Protein AF-A0A9X7ATT6-F1 (afdb_monomer_lite)

Structure (mmCIF, N/CA/C/O backbone):
data_AF-A0A9X7ATT6-F1
#
_entry.id   AF-A0A9X7ATT6-F1
#
loop_
_atom_site.group_PDB
_atom_site.id
_atom_site.type_symbol
_atom_site.label_atom_id
_atom_site.label_alt_id
_atom_site.label_comp_id
_atom_site.label_asym_id
_atom_site.label_entity_id
_atom_site.label_seq_id
_atom_site.pdbx_PDB_ins_code
_atom_site.Cartn_x
_atom_site.Cartn_y
_atom_site.Cartn_z
_atom_site.occupancy
_atom_site.B_iso_or_equiv
_atom_site.auth_seq_id
_atom_site.auth_comp_id
_atom_site.auth_asym_id
_atom_site.auth_atom_id
_atom_site.pdbx_PDB_model_num
ATOM 1 N N . ASP A 1 1 ? 9.898 -8.345 6.831 1.00 72.44 1 ASP A N 1
ATOM 2 C CA . ASP A 1 1 ? 8.847 -7.309 6.978 1.00 72.44 1 ASP A CA 1
ATOM 3 C C . ASP A 1 1 ? 9.171 -5.964 6.349 1.00 72.44 1 ASP A C 1
ATOM 5 O O . ASP A 1 1 ? 8.418 -5.531 5.489 1.00 72.44 1 ASP A O 1
ATOM 9 N N . ARG A 1 2 ? 10.297 -5.319 6.685 1.00 85.38 2 ARG A N 1
ATOM 10 C CA . ARG A 1 2 ? 10.637 -3.963 6.199 1.00 85.38 2 ARG A CA 1
ATOM 11 C C . ARG A 1 2 ? 10.558 -3.768 4.676 1.00 85.38 2 ARG A C 1
ATOM 13 O O . ARG A 1 2 ? 10.138 -2.716 4.208 1.00 85.38 2 ARG A O 1
ATOM 20 N N . GLU A 1 3 ? 10.956 -4.770 3.897 1.00 89.12 3 GLU A N 1
ATOM 21 C CA . GLU A 1 3 ? 10.872 -4.719 2.430 1.00 89.12 3 GLU A CA 1
ATOM 22 C C . GLU A 1 3 ? 9.428 -4.766 1.925 1.00 89.12 3 GLU A C 1
ATOM 24 O O . GLU A 1 3 ? 9.059 -4.001 1.035 1.00 89.12 3 GLU A O 1
ATOM 29 N N . VAL A 1 4 ? 8.595 -5.600 2.548 1.00 89.00 4 VAL A N 1
ATOM 30 C CA . VAL A 1 4 ? 7.166 -5.726 2.236 1.00 89.00 4 VAL A CA 1
ATOM 31 C C . VAL A 1 4 ? 6.427 -4.447 2.621 1.00 89.00 4 VAL A C 1
ATOM 33 O O . VAL A 1 4 ? 5.625 -3.943 1.841 1.00 89.00 4 VAL A O 1
ATOM 36 N N . GLU A 1 5 ? 6.745 -3.864 3.777 1.00 88.44 5 GLU A N 1
ATOM 37 C CA . GLU A 1 5 ? 6.198 -2.572 4.201 1.00 88.44 5 GLU A CA 1
ATOM 38 C C . GLU A 1 5 ? 6.567 -1.446 3.232 1.00 88.44 5 GLU A C 1
ATOM 40 O O . GLU A 1 5 ? 5.710 -0.645 2.863 1.00 88.44 5 GLU A O 1
ATOM 45 N N . ASN A 1 6 ? 7.818 -1.404 2.768 1.00 91.50 6 ASN A N 1
ATOM 46 C CA . ASN A 1 6 ? 8.265 -0.415 1.790 1.00 91.50 6 ASN A CA 1
ATOM 47 C C . ASN A 1 6 ? 7.581 -0.602 0.431 1.00 91.50 6 ASN A C 1
ATOM 49 O O . ASN A 1 6 ? 7.213 0.384 -0.210 1.00 91.50 6 ASN A O 1
ATOM 53 N N . ALA A 1 7 ? 7.399 -1.846 -0.016 1.00 90.88 7 ALA A N 1
ATOM 54 C CA . ALA A 1 7 ? 6.672 -2.148 -1.244 1.00 90.88 7 ALA A CA 1
ATOM 55 C C . ALA A 1 7 ? 5.194 -1.741 -1.132 1.00 90.88 7 ALA A C 1
ATOM 57 O O . ALA A 1 7 ? 4.668 -1.081 -2.031 1.00 90.88 7 ALA A O 1
ATOM 58 N N . LEU A 1 8 ? 4.54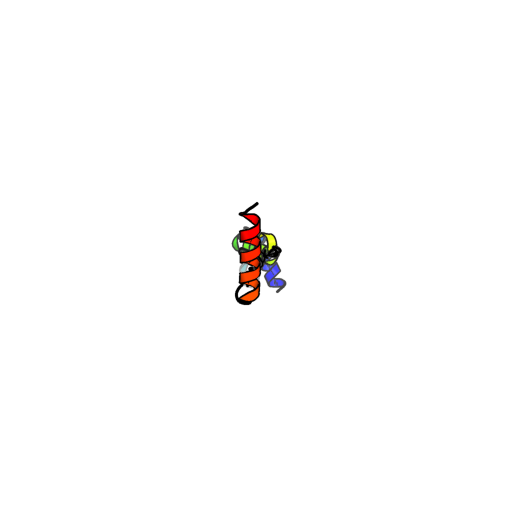8 -2.056 -0.004 1.00 91.06 8 LEU A N 1
ATOM 59 C CA . LEU A 1 8 ? 3.167 -1.672 0.278 1.00 91.06 8 LEU A CA 1
ATOM 60 C C . LEU A 1 8 ? 3.013 -0.149 0.335 1.00 91.06 8 LEU A C 1
ATOM 62 O O . LEU A 1 8 ? 2.079 0.389 -0.251 1.00 91.06 8 LEU A O 1
ATOM 66 N N . PHE A 1 9 ? 3.948 0.551 0.978 1.00 91.38 9 PHE A N 1
ATOM 67 C CA . PHE A 1 9 ? 3.957 2.009 1.031 1.00 91.38 9 PHE A CA 1
ATOM 68 C C . PHE A 1 9 ? 4.109 2.632 -0.361 1.00 91.38 9 PHE A C 1
ATOM 70 O O . PHE A 1 9 ? 3.303 3.481 -0.725 1.00 91.38 9 PHE A O 1
ATOM 77 N N . LYS A 1 10 ? 5.067 2.164 -1.176 1.00 92.25 10 LYS A N 1
ATOM 78 C CA . LYS A 1 10 ? 5.234 2.625 -2.567 1.00 92.25 10 LYS A CA 1
ATOM 79 C C . LYS A 1 10 ? 3.963 2.410 -3.388 1.00 92.25 10 LYS A C 1
ATOM 81 O O . LYS A 1 10 ? 3.547 3.294 -4.129 1.00 92.25 10 LYS A O 1
ATOM 86 N N . ARG A 1 11 ? 3.316 1.251 -3.240 1.00 92.94 11 ARG A N 1
ATOM 87 C CA . ARG A 1 11 ? 2.034 0.941 -3.890 1.00 92.94 11 ARG A CA 1
ATOM 88 C C . ARG A 1 11 ? 0.912 1.870 -3.402 1.00 92.94 11 ARG A C 1
ATOM 90 O O . ARG A 1 11 ? 0.116 2.337 -4.211 1.00 92.94 11 ARG A O 1
ATOM 97 N N . ALA A 1 12 ? 0.875 2.167 -2.104 1.00 91.06 12 ALA A N 1
ATOM 98 C CA . ALA A 1 12 ? -0.114 3.051 -1.498 1.00 91.06 12 ALA A CA 1
ATOM 99 C C . ALA A 1 12 ? 0.059 4.519 -1.921 1.00 91.06 12 ALA A C 1
ATOM 101 O O . ALA A 1 12 ? -0.932 5.215 -2.087 1.00 91.06 12 ALA A O 1
ATOM 102 N N . THR A 1 13 ? 1.285 5.007 -2.121 1.00 90.75 13 THR A N 1
ATOM 103 C CA . THR A 1 13 ? 1.532 6.392 -2.568 1.00 90.75 13 THR A CA 1
ATOM 104 C C . THR A 1 13 ? 1.528 6.555 -4.083 1.00 90.75 13 THR A C 1
ATOM 106 O O . THR A 1 13 ? 1.474 7.680 -4.574 1.00 90.75 13 THR A O 1
ATOM 109 N N . GLY A 1 14 ? 1.622 5.453 -4.825 1.00 90.81 14 GLY A N 1
ATOM 110 C CA . GLY A 1 14 ? 2.010 5.486 -6.228 1.00 90.81 14 GLY A CA 1
ATOM 111 C C . GLY A 1 14 ? 3.505 5.777 -6.384 1.00 90.81 14 GLY A C 1
ATOM 112 O O . GLY A 1 14 ? 4.177 6.275 -5.474 1.00 90.81 14 GLY A O 1
ATOM 113 N N . TYR A 1 15 ? 4.042 5.426 -7.546 1.00 91.88 15 TYR A N 1
ATOM 114 C CA . TYR A 1 15 ? 5.438 5.671 -7.894 1.00 91.88 15 TYR A CA 1
ATOM 115 C C . TYR A 1 15 ? 5.610 5.738 -9.409 1.00 91.88 15 TYR A C 1
ATOM 117 O O . TYR A 1 15 ? 4.812 5.194 -10.172 1.00 91.88 15 TYR A O 1
ATOM 125 N N . THR A 1 16 ? 6.682 6.389 -9.840 1.00 90.44 16 THR A N 1
ATOM 126 C CA . THR A 1 16 ? 7.101 6.415 -11.241 1.00 90.44 16 THR A CA 1
ATOM 127 C C . THR A 1 16 ? 8.290 5.482 -11.400 1.00 90.44 16 THR A C 1
ATOM 129 O O . THR A 1 16 ? 9.180 5.474 -10.549 1.00 90.44 16 THR A O 1
ATOM 132 N N . TYR A 1 17 ? 8.308 4.692 -12.468 1.00 89.00 17 TYR A N 1
ATOM 133 C CA . TYR A 1 17 ? 9.458 3.872 -12.833 1.00 89.00 17 TYR A CA 1
ATOM 134 C C . TYR A 1 17 ? 9.802 4.062 -14.306 1.00 89.00 17 TYR A C 1
ATOM 136 O O . TYR A 1 17 ? 8.952 4.427 -15.122 1.00 89.00 17 TYR A O 1
ATOM 144 N N . GLU A 1 18 ? 11.072 3.851 -14.628 1.00 87.81 18 GLU A N 1
ATOM 145 C CA . GLU A 1 18 ? 11.557 3.859 -16.001 1.00 87.81 18 GLU A CA 1
ATOM 146 C C . GLU A 1 18 ? 11.596 2.420 -16.504 1.00 87.81 18 GLU A C 1
ATOM 148 O O . GLU A 1 18 ? 12.230 1.554 -15.904 1.00 87.81 18 GLU A O 1
ATOM 153 N N . GLU A 1 19 ? 10.873 2.163 -17.585 1.00 84.00 19 GLU A N 1
ATOM 154 C CA . GLU A 1 19 ? 10.946 0.913 -18.322 1.00 84.00 19 GLU A CA 1
ATOM 155 C C . GLU A 1 19 ? 11.968 1.102 -19.443 1.00 84.00 19 GLU A C 1
ATOM 157 O O . GLU A 1 19 ? 11.797 1.969 -20.307 1.00 84.00 19 GLU A O 1
ATOM 162 N N . VAL A 1 20 ? 13.056 0.333 -19.385 1.00 83.94 20 VAL A N 1
ATOM 163 C CA . VAL A 1 20 ? 14.106 0.331 -20.406 1.00 83.94 20 VAL A CA 1
ATOM 164 C C . VAL A 1 20 ? 13.924 -0.913 -21.261 1.00 83.94 20 VAL A C 1
ATOM 166 O O . VAL A 1 20 ? 13.998 -2.033 -20.759 1.00 83.94 20 VAL A O 1
ATOM 169 N N . THR A 1 21 ? 13.676 -0.715 -22.549 1.00 79.75 21 THR A N 1
ATOM 170 C CA . THR A 1 21 ? 13.667 -1.793 -23.538 1.00 79.75 21 THR A CA 1
ATOM 171 C C . THR A 1 21 ? 15.023 -1.807 -24.229 1.00 79.75 21 THR A C 1
ATOM 173 O O . THR A 1 21 ? 15.411 -0.814 -24.849 1.00 79.75 21 THR A O 1
ATOM 176 N N . VAL A 1 22 ? 15.743 -2.921 -24.094 1.00 78.25 22 VAL A N 1
ATOM 177 C CA . VAL A 1 22 ? 17.026 -3.165 -24.760 1.00 78.25 22 VAL A CA 1
ATOM 178 C C . VAL A 1 22 ? 16.777 -4.151 -25.887 1.00 78.25 22 VAL A C 1
ATOM 180 O O . VAL A 1 22 ? 16.299 -5.257 -25.632 1.00 78.25 22 VAL A O 1
ATOM 183 N N . GLU A 1 23 ? 17.093 -3.761 -27.114 1.00 74.12 23 GLU A N 1
ATOM 184 C CA . GLU A 1 23 ? 17.067 -4.672 -28.255 1.00 74.12 23 GLU A CA 1
ATOM 185 C C . GLU A 1 23 ? 18.507 -5.052 -28.604 1.00 74.12 23 GLU A C 1
ATOM 187 O O . GLU A 1 23 ? 19.427 -4.235 -28.545 1.00 74.12 23 GLU A O 1
ATOM 192 N N . ARG A 1 24 ? 18.727 -6.330 -28.913 1.00 66.81 24 ARG A N 1
ATOM 193 C CA . ARG A 1 24 ? 20.024 -6.799 -29.403 1.00 66.81 24 ARG A CA 1
ATOM 194 C C . ARG A 1 24 ? 20.026 -6.673 -30.913 1.00 66.81 24 ARG A C 1
ATOM 196 O O . ARG A 1 24 ? 19.136 -7.219 -31.561 1.00 66.81 24 ARG A O 1
ATOM 203 N N . VAL A 1 25 ? 21.010 -5.959 -31.440 1.00 67.75 25 VAL A N 1
ATOM 204 C CA . VAL A 1 25 ? 21.253 -5.889 -32.876 1.00 67.75 25 VAL A CA 1
ATOM 205 C C . VAL A 1 25 ? 22.411 -6.840 -33.158 1.00 67.75 25 VAL A C 1
ATOM 207 O O . VAL A 1 25 ? 23.518 -6.642 -32.664 1.00 67.75 25 VAL A O 1
ATOM 210 N N . GLU A 1 26 ? 22.136 -7.918 -33.890 1.00 62.22 26 GLU A N 1
ATOM 211 C CA . GLU A 1 26 ? 23.187 -8.782 -34.431 1.00 62.22 26 GLU A CA 1
ATOM 212 C C . GLU A 1 26 ? 23.794 -8.085 -35.649 1.00 62.22 26 GLU A C 1
ATOM 214 O O . GLU A 1 26 ? 23.110 -7.881 -36.653 1.00 62.22 26 GLU A O 1
ATOM 219 N N . ASN A 1 27 ? 25.069 -7.708 -35.552 1.00 62.62 27 ASN A N 1
ATOM 220 C CA . ASN A 1 27 ? 25.881 -7.372 -36.715 1.00 62.62 27 ASN A CA 1
ATOM 221 C C . ASN A 1 27 ? 26.706 -8.607 -37.110 1.00 62.62 27 ASN A C 1
ATOM 223 O O . ASN A 1 27 ? 27.020 -9.437 -36.261 1.00 62.62 27 ASN A O 1
ATOM 227 N N . GLU A 1 28 ? 27.056 -8.719 -38.397 1.00 67.06 28 GLU A N 1
ATOM 228 C CA . GLU A 1 28 ? 27.711 -9.891 -39.018 1.00 67.06 28 GLU A CA 1
ATOM 229 C C . GLU A 1 28 ? 28.973 -10.404 -38.288 1.00 67.06 28 GLU A C 1
ATOM 231 O O . GLU A 1 28 ? 29.292 -11.583 -38.418 1.00 67.06 28 GLU A O 1
ATOM 236 N N . ASP A 1 29 ? 29.633 -9.567 -3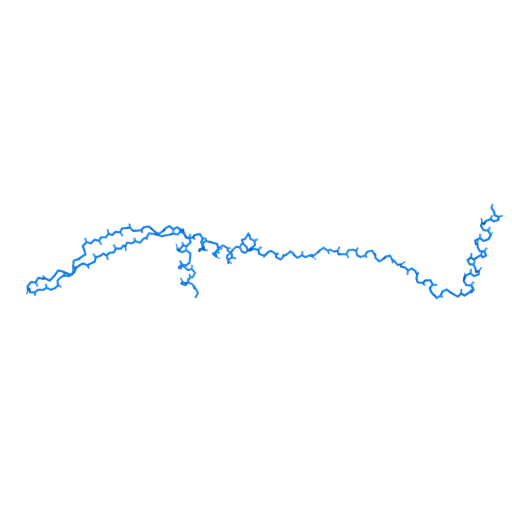7.476 1.00 64.81 29 ASP A N 1
ATOM 237 C CA . ASP A 1 29 ? 30.849 -9.908 -36.724 1.00 64.81 29 ASP A CA 1
ATOM 238 C C . ASP A 1 29 ? 30.775 -9.644 -35.200 1.00 64.81 29 ASP A C 1
ATOM 240 O O . ASP A 1 29 ? 31.693 -10.042 -34.482 1.00 64.81 29 ASP A O 1
ATOM 244 N N . ASP A 1 30 ? 29.717 -9.005 -34.669 1.00 60.50 30 ASP A N 1
ATOM 245 C CA . ASP A 1 30 ? 29.585 -8.766 -33.218 1.00 60.50 30 ASP A CA 1
ATOM 246 C C . ASP A 1 30 ? 28.131 -8.538 -32.755 1.00 60.50 30 ASP A C 1
ATOM 248 O O . ASP A 1 30 ? 27.294 -7.970 -33.464 1.00 60.50 30 ASP A O 1
ATOM 252 N N . CYS A 1 31 ? 27.825 -8.971 -31.530 1.00 57.62 31 CYS A N 1
ATOM 253 C CA . CYS A 1 31 ? 26.517 -8.790 -30.894 1.00 57.62 31 CYS A CA 1
ATOM 254 C C . CYS A 1 31 ? 26.533 -7.567 -29.968 1.00 57.62 31 CYS A C 1
ATOM 256 O O . CYS A 1 31 ? 26.874 -7.688 -28.790 1.00 57.62 31 CYS A O 1
ATOM 258 N N . GLU A 1 32 ? 26.080 -6.407 -30.450 1.00 65.00 32 GLU A N 1
ATOM 259 C CA . GLU A 1 32 ? 25.911 -5.221 -29.604 1.00 65.00 32 GLU A CA 1
ATOM 260 C C . GLU A 1 32 ? 24.458 -5.082 -29.115 1.00 65.00 32 GLU A C 1
ATOM 262 O O . GLU A 1 32 ? 23.486 -5.071 -29.875 1.00 65.00 32 GLU A O 1
ATOM 267 N N . SER A 1 33 ? 24.283 -4.975 -27.795 1.00 64.44 33 SER A N 1
ATOM 268 C CA . SER A 1 33 ? 22.990 -4.643 -27.191 1.00 64.44 33 SER A CA 1
ATOM 269 C C . SER A 1 33 ? 22.795 -3.130 -27.166 1.00 64.44 33 SER A C 1
ATOM 271 O O . SER A 1 33 ? 23.543 -2.434 -26.477 1.00 64.44 33 SER A O 1
ATOM 273 N N . VAL A 1 34 ? 21.770 -2.628 -27.854 1.00 71.00 34 VAL A N 1
ATOM 274 C CA . VAL A 1 34 ? 21.448 -1.198 -27.916 1.00 71.00 34 VAL A CA 1
ATOM 275 C C . VAL A 1 34 ? 20.220 -0.915 -27.041 1.00 71.00 34 VAL A C 1
ATOM 277 O O . VAL A 1 34 ? 19.178 -1.563 -27.153 1.00 71.00 34 VAL A O 1
ATOM 280 N N . GLU A 1 35 ? 20.320 0.058 -26.128 1.00 69.50 35 GLU A N 1
ATOM 281 C CA . GLU A 1 35 ? 19.154 0.566 -25.390 1.00 69.50 35 GLU A CA 1
ATOM 282 C C . GLU A 1 35 ? 18.236 1.346 -26.354 1.00 69.50 35 GLU A C 1
ATOM 284 O O . GLU A 1 35 ? 18.461 2.527 -26.613 1.00 69.50 35 GLU A O 1
ATOM 289 N N . THR A 1 36 ? 17.193 0.708 -26.893 1.00 68.38 36 THR A N 1
ATOM 290 C CA . THR A 1 36 ? 16.325 1.322 -27.917 1.00 68.38 36 THR A CA 1
ATOM 291 C C . THR A 1 36 ? 15.305 2.306 -27.336 1.00 68.38 36 THR A C 1
ATOM 293 O O . THR A 1 36 ? 14.901 3.255 -28.013 1.00 68.38 36 THR A O 1
ATOM 296 N N . LYS A 1 37 ? 14.841 2.124 -26.088 1.00 74.88 37 LYS A N 1
ATOM 297 C CA . LYS A 1 37 ? 13.766 2.978 -25.549 1.00 74.88 37 LYS A CA 1
ATOM 298 C C . LYS A 1 37 ? 13.765 3.083 -24.027 1.00 74.88 37 LYS A C 1
ATOM 300 O O . LYS A 1 37 ? 13.747 2.073 -23.332 1.00 74.88 37 LYS A O 1
ATOM 305 N N . ARG A 1 38 ? 13.666 4.316 -23.514 1.00 79.50 38 ARG A N 1
ATOM 306 C CA . ARG A 1 38 ? 13.348 4.610 -22.106 1.00 79.50 38 ARG A CA 1
ATOM 307 C C . ARG A 1 38 ? 11.959 5.227 -22.000 1.00 79.50 38 ARG A C 1
ATOM 309 O O . ARG A 1 38 ? 11.720 6.311 -22.531 1.00 79.50 38 ARG A O 1
ATOM 316 N N . VAL A 1 39 ? 11.038 4.551 -21.316 1.00 84.56 39 VAL A N 1
ATOM 317 C CA . VAL A 1 39 ? 9.666 5.033 -21.094 1.00 84.56 39 VAL A CA 1
ATOM 318 C C . VAL A 1 39 ? 9.432 5.268 -19.608 1.00 84.56 39 VAL A C 1
ATOM 320 O O . VAL A 1 39 ? 9.517 4.348 -18.801 1.00 84.56 39 VAL A O 1
ATOM 323 N N . LYS A 1 40 ? 9.075 6.500 -19.235 1.00 87.75 40 LYS A N 1
ATOM 324 C CA . LYS A 1 40 ? 8.610 6.818 -17.878 1.00 87.75 40 LYS A CA 1
ATOM 325 C C . LYS A 1 40 ? 7.158 6.374 -17.725 1.00 87.75 40 LYS A C 1
ATOM 327 O O . LYS A 1 40 ? 6.278 6.913 -18.395 1.00 87.75 40 LYS A O 1
ATOM 332 N N . ARG A 1 41 ? 6.899 5.411 -16.840 1.00 89.88 41 ARG A N 1
ATOM 333 C CA . ARG A 1 41 ? 5.550 4.933 -16.506 1.00 89.88 41 ARG A CA 1
ATOM 334 C C .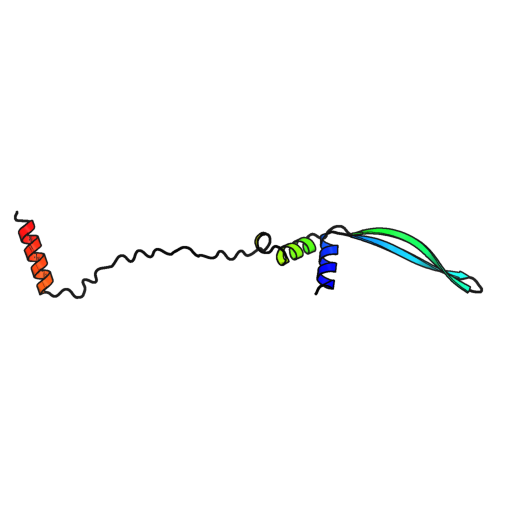 ARG A 1 41 ? 5.185 5.351 -15.090 1.00 89.88 41 ARG A C 1
ATOM 336 O O . ARG A 1 41 ? 5.977 5.212 -14.161 1.00 89.88 41 ARG A O 1
ATOM 343 N N . GLN A 1 42 ? 3.963 5.847 -14.931 1.00 90.19 42 GLN A N 1
ATOM 344 C CA . GLN A 1 42 ? 3.407 6.205 -13.634 1.00 90.19 42 GLN A CA 1
ATOM 345 C C . GLN A 1 42 ? 2.465 5.102 -13.155 1.00 90.19 42 GLN A C 1
ATOM 347 O O . GLN A 1 42 ? 1.542 4.707 -13.866 1.00 90.19 42 GLN A O 1
ATOM 352 N N . VAL A 1 43 ? 2.691 4.621 -11.936 1.00 92.12 43 VAL A N 1
ATOM 353 C CA . VAL A 1 43 ? 1.773 3.735 -11.223 1.00 92.12 43 VAL A CA 1
ATOM 354 C C . VAL A 1 43 ? 0.932 4.602 -10.290 1.00 92.12 43 VAL A C 1
ATOM 356 O O . VAL A 1 43 ? 1.499 5.225 -9.385 1.00 92.12 43 VAL A O 1
ATOM 359 N N . PRO A 1 44 ? -0.396 4.684 -10.493 1.00 92.69 44 PRO A N 1
ATOM 360 C CA . PRO A 1 44 ? -1.249 5.449 -9.601 1.00 92.69 44 PRO A CA 1
ATOM 361 C C . PRO A 1 44 ? -1.301 4.805 -8.204 1.00 92.69 44 PRO A C 1
ATOM 363 O O . PRO A 1 44 ? -1.063 3.599 -8.071 1.00 92.69 44 PRO A O 1
ATOM 366 N N . PRO A 1 45 ? -1.629 5.594 -7.168 1.00 94.00 45 PRO A N 1
ATOM 367 C CA . PRO A 1 45 ? -1.899 5.081 -5.830 1.00 94.00 45 PRO A CA 1
ATOM 368 C C . PRO A 1 45 ? -2.969 3.982 -5.837 1.00 94.00 45 PRO A C 1
ATOM 370 O O . PRO A 1 45 ? -4.016 4.127 -6.469 1.00 94.00 45 PRO A O 1
ATOM 373 N N . ASP A 1 46 ? -2.726 2.898 -5.101 1.00 95.50 46 ASP A N 1
ATOM 374 C CA . ASP A 1 46 ? -3.684 1.805 -4.919 1.00 95.50 46 ASP A CA 1
ATOM 375 C C . ASP A 1 46 ? -4.509 2.016 -3.638 1.00 95.50 46 ASP A C 1
ATOM 377 O O . ASP A 1 46 ? -3.970 2.037 -2.527 1.00 95.50 46 ASP A O 1
ATOM 381 N N . SER A 1 47 ? -5.830 2.160 -3.780 1.00 92.31 47 SER A N 1
ATOM 382 C CA . SER A 1 47 ? -6.748 2.410 -2.659 1.00 92.31 47 SER A CA 1
ATOM 383 C C . SER A 1 47 ? -6.767 1.276 -1.635 1.00 92.31 47 SER A C 1
ATOM 385 O O . SER A 1 47 ? -6.872 1.537 -0.437 1.00 92.31 47 SER A O 1
ATOM 387 N N . THR A 1 48 ? -6.596 0.027 -2.067 1.00 93.62 48 THR A N 1
ATOM 388 C CA . THR A 1 48 ? -6.561 -1.136 -1.174 1.00 93.62 48 THR A CA 1
ATOM 389 C C . THR A 1 48 ? -5.279 -1.127 -0.349 1.00 93.62 48 THR A C 1
ATOM 391 O O . THR A 1 48 ? -5.325 -1.305 0.871 1.00 93.62 48 THR A O 1
ATOM 394 N N . ALA A 1 49 ? -4.139 -0.830 -0.982 1.00 92.50 49 ALA A N 1
ATOM 395 C CA . ALA A 1 49 ? -2.868 -0.665 -0.280 1.00 92.50 49 ALA A CA 1
ATOM 396 C C . ALA A 1 49 ? -2.925 0.480 0.747 1.00 92.50 49 ALA A C 1
ATOM 398 O O . ALA A 1 49 ? -2.448 0.317 1.872 1.00 92.50 49 ALA A O 1
ATOM 399 N N . ILE A 1 50 ? -3.567 1.603 0.400 1.00 93.44 50 ILE A N 1
ATOM 400 C CA . ILE A 1 50 ? -3.803 2.728 1.318 1.00 93.44 50 ILE A CA 1
ATOM 401 C C . ILE A 1 50 ? -4.634 2.280 2.530 1.00 93.44 50 ILE A C 1
ATOM 403 O O . ILE A 1 50 ? -4.249 2.555 3.668 1.00 93.44 50 ILE A O 1
ATOM 407 N N . ILE A 1 51 ? -5.741 1.561 2.308 1.00 93.06 51 ILE A N 1
ATOM 408 C CA . ILE A 1 51 ? -6.623 1.071 3.381 1.00 93.06 51 ILE A CA 1
ATOM 409 C C . ILE A 1 51 ? -5.850 0.174 4.354 1.00 93.06 51 ILE A C 1
ATOM 411 O O . ILE A 1 51 ? -5.897 0.400 5.565 1.00 93.06 51 ILE A O 1
ATOM 415 N N . PHE A 1 52 ? -5.110 -0.817 3.849 1.00 91.81 52 PHE A N 1
ATOM 416 C CA . PHE A 1 52 ? -4.327 -1.715 4.702 1.00 91.81 52 PHE A CA 1
ATOM 417 C C . PHE A 1 52 ? -3.214 -0.980 5.453 1.00 91.81 52 PHE A C 1
ATOM 419 O O . PHE A 1 52 ? -3.031 -1.194 6.654 1.00 91.81 52 PHE A O 1
ATOM 426 N N . TRP A 1 53 ? -2.511 -0.065 4.784 1.00 92.75 53 TRP A N 1
ATOM 427 C CA . TRP A 1 53 ? -1.465 0.741 5.409 1.00 92.75 53 TRP A CA 1
ATOM 428 C C . TRP A 1 53 ? -2.000 1.570 6.584 1.00 92.75 53 TRP A C 1
ATOM 430 O O . TRP A 1 53 ? -1.408 1.593 7.667 1.00 92.75 53 TRP A O 1
ATOM 440 N N . LEU A 1 54 ? -3.152 2.217 6.397 1.00 92.62 54 LEU A N 1
ATOM 441 C CA . LEU A 1 54 ? -3.777 3.055 7.417 1.00 92.62 54 LEU A CA 1
ATOM 442 C C . LEU A 1 54 ? -4.358 2.233 8.571 1.00 92.62 54 LEU A C 1
ATOM 444 O O . LEU A 1 54 ? -4.196 2.628 9.726 1.00 92.62 54 LEU A O 1
ATOM 448 N N . LYS A 1 55 ? -4.946 1.064 8.293 1.00 91.69 55 LYS A N 1
ATOM 449 C CA . LYS A 1 55 ? -5.417 0.129 9.329 1.00 91.69 55 LYS A CA 1
ATOM 450 C C . LYS A 1 55 ? -4.282 -0.368 10.226 1.00 91.69 55 LYS A C 1
ATOM 452 O O . LYS A 1 55 ? -4.473 -0.450 11.439 1.00 91.69 55 LYS A O 1
ATOM 457 N N . ASN A 1 56 ? -3.103 -0.626 9.658 1.00 88.75 56 ASN A N 1
ATOM 458 C CA . ASN A 1 56 ? -1.949 -1.121 10.411 1.00 88.75 56 ASN A CA 1
ATOM 459 C C . ASN A 1 56 ? -1.223 -0.008 11.184 1.00 88.75 56 ASN A C 1
ATOM 461 O O . ASN A 1 56 ? -0.847 -0.214 12.335 1.00 88.75 56 ASN A O 1
ATOM 465 N N . ARG A 1 57 ? -1.047 1.186 10.595 1.00 90.69 57 ARG A N 1
ATOM 466 C CA . ARG A 1 57 ? -0.278 2.282 11.226 1.00 90.69 57 ARG A CA 1
ATOM 467 C C . ARG A 1 57 ? -1.100 3.278 12.0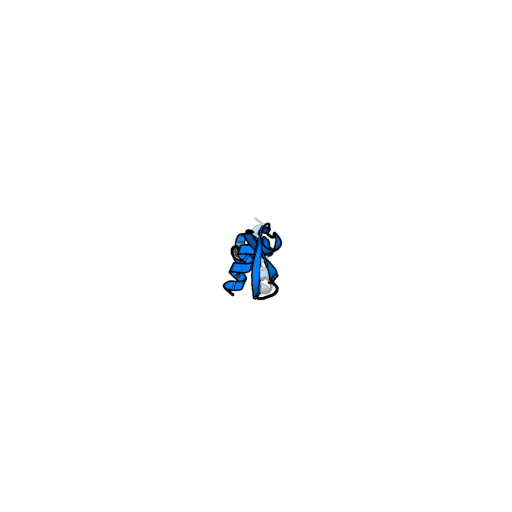38 1.00 90.69 57 ARG A C 1
ATOM 469 O O . ARG A 1 57 ? -0.546 3.937 12.914 1.00 90.69 57 ARG A O 1
ATOM 476 N N . LYS A 1 58 ? -2.392 3.43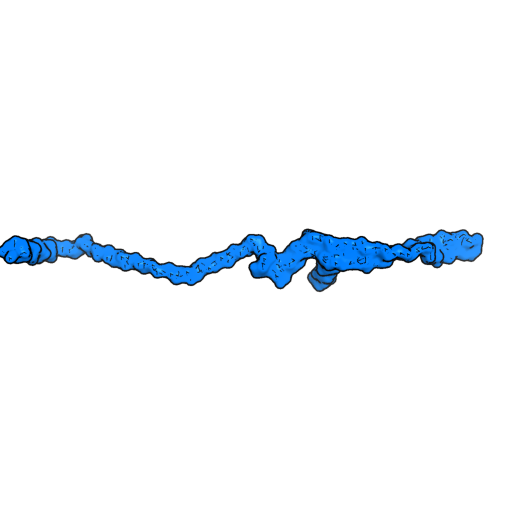6 11.744 1.00 89.81 58 LYS A N 1
ATOM 477 C CA . LYS A 1 58 ? -3.318 4.329 12.464 1.00 89.81 58 LYS A CA 1
ATOM 478 C C . LYS A 1 58 ? -4.615 3.591 12.833 1.00 89.81 58 LYS A C 1
ATOM 480 O O . LYS A 1 58 ? -5.705 4.043 12.465 1.00 89.81 58 LYS A O 1
ATOM 485 N N . PRO A 1 59 ? -4.527 2.485 13.599 1.00 90.12 59 PRO A N 1
ATOM 486 C CA . PRO A 1 59 ? -5.677 1.632 13.889 1.00 90.12 59 PRO A CA 1
ATOM 487 C C . PRO A 1 59 ? -6.804 2.370 14.617 1.00 90.12 59 PRO A C 1
ATOM 489 O O . PRO A 1 59 ? -7.966 2.120 14.332 1.00 90.12 59 PRO A O 1
ATOM 492 N N . GLN A 1 60 ? -6.489 3.327 15.493 1.00 87.31 60 GLN A N 1
ATOM 493 C CA . GLN A 1 60 ? -7.501 4.084 16.243 1.00 87.31 60 GLN A CA 1
ATOM 494 C C . GLN A 1 60 ? -8.495 4.835 15.340 1.00 87.31 60 GLN A C 1
ATOM 496 O O . GLN A 1 60 ? -9.677 4.935 15.656 1.00 87.31 60 GLN A O 1
ATOM 501 N N . ALA A 1 61 ? -8.026 5.343 14.198 1.00 87.50 61 ALA A N 1
ATOM 502 C CA . ALA A 1 61 ? -8.862 6.093 13.266 1.00 87.50 61 ALA A CA 1
ATOM 503 C C . ALA A 1 61 ? -9.444 5.216 12.143 1.00 87.50 61 ALA A C 1
ATOM 505 O O . ALA A 1 61 ? -10.552 5.492 11.691 1.00 87.50 61 ALA A O 1
ATOM 506 N N . TRP A 1 62 ? -8.719 4.176 11.709 1.00 89.81 62 TRP A N 1
ATOM 507 C CA . TRP A 1 62 ? -9.016 3.442 10.468 1.00 89.81 62 TRP A CA 1
ATOM 508 C C . TRP A 1 62 ? -9.432 1.979 10.650 1.00 89.81 62 TRP A C 1
ATOM 510 O O . TRP A 1 62 ? -9.857 1.354 9.679 1.00 89.81 62 TRP A O 1
ATOM 520 N N . ARG A 1 63 ? -9.299 1.398 11.850 1.00 87.75 63 ARG A N 1
ATOM 521 C CA . ARG A 1 63 ? -9.758 0.027 12.114 1.00 87.75 63 ARG A CA 1
ATOM 522 C C . ARG A 1 63 ? -11.286 -0.008 12.098 1.00 87.75 63 ARG A C 1
ATOM 524 O O . ARG A 1 63 ? -11.928 0.849 12.699 1.00 87.75 63 ARG A O 1
ATOM 531 N N . ASP A 1 64 ? -11.855 -1.022 11.446 1.00 83.81 64 ASP A N 1
ATOM 532 C CA . ASP A 1 64 ? -13.314 -1.135 11.301 1.00 83.81 64 ASP A CA 1
ATOM 533 C C . ASP A 1 64 ? -13.996 -1.414 12.646 1.00 83.81 64 ASP A C 1
ATOM 535 O O . ASP A 1 64 ? -15.047 -0.862 12.959 1.00 83.81 64 ASP A O 1
ATOM 539 N N . ARG A 1 65 ? -13.374 -2.263 13.473 1.00 81.00 65 ARG A N 1
ATOM 540 C CA . ARG A 1 65 ? -13.872 -2.612 14.801 1.00 81.00 65 ARG A CA 1
ATOM 541 C C . ARG A 1 65 ? -13.192 -1.747 15.855 1.00 81.00 65 ARG A C 1
ATOM 543 O O . ARG A 1 65 ? -11.998 -1.903 16.118 1.00 81.00 65 ARG A O 1
ATOM 550 N N . ARG A 1 66 ? -13.974 -0.859 16.467 1.00 75.62 66 ARG A N 1
ATOM 551 C CA . ARG A 1 66 ? -13.596 -0.156 17.694 1.00 75.62 66 ARG A CA 1
ATOM 552 C C . ARG A 1 66 ? -14.047 -0.999 18.877 1.00 75.62 66 ARG A C 1
ATOM 554 O O . ARG A 1 66 ? -15.227 -1.317 18.990 1.00 75.62 66 ARG A O 1
ATOM 561 N N . GLU A 1 67 ? -13.111 -1.383 19.730 1.00 73.62 67 GLU A N 1
ATOM 562 C CA . GLU A 1 67 ? -13.458 -1.889 21.053 1.00 73.62 67 GLU A CA 1
ATOM 563 C C . GLU A 1 67 ? -13.876 -0.675 21.881 1.00 73.62 67 GLU A C 1
ATOM 565 O O . GLU A 1 67 ? -13.067 0.203 22.172 1.00 73.62 67 GLU A O 1
ATOM 570 N N . ILE A 1 68 ? -15.178 -0.566 22.142 1.00 74.44 68 ILE A N 1
ATOM 571 C CA . ILE A 1 68 ? -15.709 0.422 23.073 1.00 74.44 68 ILE A CA 1
ATOM 572 C C . ILE A 1 68 ? -15.500 -0.190 24.449 1.00 74.44 68 ILE A C 1
ATOM 574 O O . ILE A 1 68 ? -16.204 -1.125 24.826 1.00 74.44 68 ILE A O 1
ATOM 578 N N . ASP A 1 69 ? -14.491 0.297 25.161 1.00 69.19 69 ASP A N 1
ATOM 579 C CA . ASP A 1 69 ? -14.287 -0.083 26.549 1.00 69.19 69 ASP A CA 1
ATOM 580 C C . ASP A 1 69 ? -15.439 0.499 27.378 1.00 69.19 69 ASP A C 1
ATOM 582 O O . ASP A 1 69 ? -15.605 1.717 27.485 1.00 69.19 69 ASP A O 1
ATOM 586 N N . HIS A 1 70 ? -16.300 -0.368 27.908 1.00 66.56 70 HIS A N 1
ATOM 587 C CA . HIS A 1 70 ? -17.379 0.029 28.803 1.00 66.56 70 HIS A CA 1
ATOM 588 C C . HIS A 1 70 ? -16.813 0.225 30.215 1.00 66.56 70 HIS A C 1
ATOM 590 O O . HIS A 1 70 ? -17.143 -0.514 31.134 1.00 66.56 70 HIS A O 1
ATOM 596 N N . SER A 1 71 ? -15.986 1.255 30.404 1.00 65.31 71 SER A N 1
ATOM 597 C CA . SER A 1 71 ? -15.467 1.668 31.718 1.00 65.31 71 SER A CA 1
ATOM 598 C C . SER A 1 71 ? -16.469 2.499 32.534 1.00 65.31 71 SER A C 1
ATOM 600 O O . SER A 1 71 ? -16.105 3.191 33.484 1.00 65.31 71 SER A O 1
ATOM 602 N N . GLY A 1 72 ? -17.756 2.440 32.175 1.00 66.19 72 GLY A N 1
ATOM 603 C CA . GLY A 1 72 ? -18.815 3.098 32.925 1.00 66.19 72 GLY A CA 1
ATOM 604 C C . GLY A 1 72 ? -18.919 2.487 34.315 1.00 66.19 72 GLY A C 1
ATOM 605 O O . GLY A 1 72 ? -19.289 1.323 34.449 1.00 66.19 72 GLY A O 1
ATOM 606 N N . GLU A 1 73 ? -18.602 3.281 35.337 1.00 65.50 73 GLU A N 1
ATOM 607 C CA . GLU A 1 73 ? -18.848 2.968 36.742 1.00 65.50 73 GLU A CA 1
ATOM 608 C C . GLU A 1 73 ? -20.332 2.601 36.902 1.00 65.50 73 GLU A C 1
ATOM 610 O O . GLU A 1 73 ? -21.222 3.457 36.922 1.00 65.50 73 GLU A O 1
ATOM 615 N N . MET A 1 74 ? -20.615 1.298 36.919 1.00 64.06 74 MET A N 1
ATOM 616 C CA . MET A 1 74 ? -21.969 0.777 37.016 1.00 64.06 74 MET A CA 1
ATOM 617 C C . MET A 1 74 ? -22.413 0.983 38.463 1.00 64.06 74 MET A C 1
ATOM 619 O O . MET A 1 74 ? -22.193 0.132 39.321 1.00 64.06 74 MET A O 1
ATOM 623 N N . LYS A 1 75 ? -22.991 2.154 38.757 1.00 65.00 75 LYS A N 1
ATOM 624 C CA . LYS A 1 75 ? -23.596 2.459 40.059 1.00 65.00 75 LYS A CA 1
ATOM 625 C C . LYS A 1 75 ? -24.820 1.572 40.236 1.00 65.00 75 LYS A C 1
ATOM 627 O O . LYS A 1 75 ? -25.949 1.971 39.957 1.00 65.00 75 LYS A O 1
ATOM 632 N N . GLN A 1 76 ? -24.582 0.340 40.666 1.00 64.12 76 GLN A N 1
ATOM 633 C CA . GLN A 1 76 ? -25.629 -0.571 41.072 1.00 64.12 76 GLN A CA 1
ATOM 634 C C . GLN A 1 76 ? -26.226 0.016 42.350 1.00 64.12 76 GLN A C 1
ATOM 636 O O . GLN A 1 76 ? -25.656 -0.085 43.433 1.00 64.12 76 GLN A O 1
ATOM 641 N N . THR A 1 77 ? -27.358 0.703 42.215 1.00 62.22 77 THR A N 1
ATOM 642 C CA . THR A 1 77 ? -28.201 1.042 43.358 1.00 62.22 77 THR A CA 1
ATOM 643 C C . THR A 1 77 ? -28.752 -0.276 43.874 1.00 62.22 77 THR A C 1
ATOM 645 O O . THR A 1 77 ? -29.782 -0.773 43.423 1.00 62.22 77 THR A O 1
ATOM 648 N N . VAL A 1 78 ? -28.006 -0.899 44.787 1.00 63.91 78 VAL A N 1
ATOM 649 C CA . VAL A 1 78 ? -28.519 -1.987 45.606 1.00 63.91 78 VAL A CA 1
ATOM 650 C C . VAL A 1 78 ? -29.610 -1.353 46.454 1.00 63.91 78 VAL A C 1
ATOM 652 O O . VAL A 1 78 ? -29.350 -0.755 47.493 1.00 63.91 78 VAL A O 1
ATOM 655 N N . VAL A 1 79 ? -30.849 -1.413 45.967 1.00 64.69 79 VAL A N 1
ATOM 656 C CA . VAL A 1 79 ? -32.009 -1.233 46.827 1.00 64.69 79 VAL A CA 1
ATOM 657 C C . VAL A 1 79 ? -31.914 -2.397 47.797 1.00 64.69 79 VAL A C 1
ATOM 659 O O . VAL A 1 79 ? -32.225 -3.529 47.424 1.00 64.69 79 VAL A O 1
ATOM 662 N N . GLU A 1 80 ? -31.382 -2.142 48.993 1.00 61.38 80 GLU A N 1
ATOM 663 C CA . GLU A 1 80 ? -31.414 -3.082 50.105 1.00 61.38 80 GLU A CA 1
ATOM 664 C C . GLU A 1 80 ? -32.872 -3.494 50.298 1.00 61.38 80 GLU A C 1
ATOM 666 O O . GLU A 1 80 ? -33.665 -2.819 50.959 1.00 61.38 80 GLU A O 1
ATOM 671 N N . ARG A 1 81 ? -33.272 -4.603 49.673 1.00 61.56 81 ARG A N 1
ATOM 672 C CA . ARG A 1 81 ? -34.509 -5.273 50.033 1.00 61.56 81 ARG A CA 1
ATOM 673 C C . ARG A 1 81 ? -34.259 -5.788 51.437 1.00 61.56 81 ARG A C 1
ATOM 675 O O . ARG A 1 81 ? -33.635 -6.835 51.596 1.00 61.56 81 ARG A O 1
ATOM 682 N N . LYS A 1 82 ? -34.697 -5.028 52.447 1.00 62.97 82 LYS A N 1
ATOM 683 C CA . LYS A 1 82 ? -34.757 -5.506 53.830 1.00 62.97 82 LYS A CA 1
ATOM 684 C C . LYS A 1 82 ? -35.425 -6.874 53.785 1.00 62.97 82 LYS A C 1
ATOM 686 O O . LYS A 1 82 ? -36.575 -6.991 53.363 1.00 62.97 82 LYS A O 1
ATOM 691 N N . ASN A 1 83 ? -34.662 -7.909 54.111 1.00 63.25 83 ASN A N 1
ATOM 692 C CA . ASN A 1 83 ? -35.138 -9.275 54.031 1.00 63.25 83 ASN A CA 1
ATOM 693 C C . ASN A 1 83 ? -36.019 -9.519 55.260 1.00 63.25 83 ASN A C 1
ATOM 695 O O . ASN A 1 83 ? -35.531 -9.800 56.349 1.00 63.25 83 ASN A O 1
ATOM 699 N N . LEU A 1 84 ? -37.323 -9.297 55.092 1.00 66.31 84 LEU A N 1
ATOM 700 C CA . LEU A 1 84 ? -38.331 -9.386 56.153 1.00 66.31 84 LEU A CA 1
ATOM 701 C C . LEU A 1 84 ? -38.688 -10.839 56.508 1.00 66.31 84 LEU A C 1
ATOM 703 O O . LEU A 1 84 ? -39.561 -11.066 57.339 1.00 66.31 84 LEU A O 1
ATOM 707 N N . SER A 1 85 ? -38.038 -11.829 55.887 1.00 65.94 85 SER A N 1
ATOM 708 C CA . SER A 1 85 ? -38.339 -13.250 56.092 1.00 65.94 85 SER A CA 1
ATOM 709 C C . SER A 1 85 ? -37.974 -13.767 57.485 1.00 65.94 85 SER A C 1
ATOM 711 O O . SER A 1 85 ? -38.452 -14.829 57.865 1.00 65.94 85 SER A O 1
ATOM 713 N N . ASN A 1 86 ? -37.141 -13.034 58.232 1.00 63.94 86 ASN A N 1
ATOM 714 C CA . ASN A 1 86 ? -36.671 -13.423 59.564 1.00 63.94 86 ASN A CA 1
ATOM 715 C C . ASN A 1 86 ? -37.272 -12.581 60.699 1.00 63.94 86 ASN A C 1
ATOM 717 O O . ASN A 1 86 ? -36.752 -12.639 61.810 1.00 63.94 86 ASN A O 1
ATOM 721 N N . LEU A 1 87 ? -38.335 -11.805 60.452 1.00 63.31 87 LEU A N 1
ATOM 722 C CA . LEU A 1 87 ? -39.020 -11.138 61.559 1.00 63.31 87 LEU A CA 1
ATOM 723 C C . LEU A 1 87 ? -39.682 -12.190 62.455 1.00 63.31 87 LEU A C 1
ATOM 725 O O . LEU A 1 87 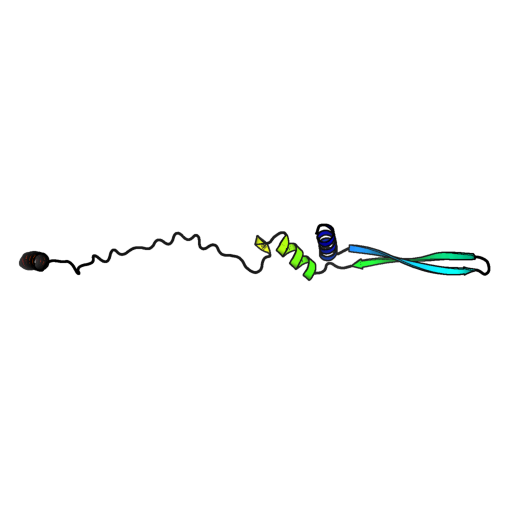? -40.501 -12.986 61.985 1.00 63.31 87 LEU A O 1
ATOM 729 N N . SER A 1 88 ? -39.344 -12.177 63.743 1.00 72.44 88 SER A N 1
ATOM 730 C CA . SER A 1 88 ? -40.044 -12.998 64.729 1.00 72.44 88 SER A CA 1
ATOM 731 C C . SER A 1 88 ? -41.516 -12.571 64.801 1.00 72.44 88 SER A C 1
ATOM 733 O O . SER A 1 88 ? -41.863 -11.399 64.632 1.00 72.44 88 SER A O 1
ATOM 735 N N . VAL A 1 89 ? -42.404 -13.516 65.118 1.00 75.38 89 VAL A N 1
ATOM 736 C CA . VAL A 1 89 ? -43.822 -13.240 65.407 1.00 75.38 89 VAL A CA 1
ATOM 737 C C . VAL A 1 89 ? -43.969 -12.168 66.500 1.00 75.38 89 VAL A C 1
ATOM 739 O O . VAL A 1 89 ? -44.935 -11.404 66.491 1.00 75.38 89 VAL A O 1
ATOM 742 N N . GLU A 1 90 ? -43.006 -12.071 67.423 1.00 72.94 90 GLU A N 1
ATOM 743 C CA . GLU A 1 90 ? -42.974 -11.023 68.449 1.00 72.94 90 GLU A CA 1
ATOM 744 C C . GLU A 1 90 ? -42.763 -9.621 67.861 1.00 72.94 90 GLU A C 1
ATOM 746 O O . GLU A 1 90 ? -43.451 -8.679 68.254 1.00 72.94 90 GLU A O 1
ATOM 751 N N . GLU A 1 91 ? -41.870 -9.483 66.881 1.00 76.31 91 GLU A N 1
ATOM 752 C CA . GLU A 1 91 ? -41.563 -8.203 66.235 1.00 76.31 91 GLU A CA 1
ATOM 753 C C . GLU A 1 91 ? -42.744 -7.721 65.382 1.00 76.31 91 GLU A C 1
ATOM 755 O O . GLU A 1 91 ? -43.067 -6.533 65.378 1.00 76.31 91 GLU A O 1
ATOM 760 N N . LEU A 1 92 ? -43.470 -8.646 64.741 1.00 76.38 92 LEU A N 1
ATOM 761 C CA . LEU A 1 92 ? -44.715 -8.338 64.028 1.00 76.38 92 LEU A CA 1
ATOM 762 C C . LEU A 1 92 ? -45.810 -7.824 64.974 1.00 76.38 92 LEU A C 1
ATOM 764 O O . LEU A 1 92 ? -46.469 -6.830 64.667 1.00 76.38 92 LEU A O 1
ATOM 768 N N . LYS A 1 93 ? -45.970 -8.446 66.150 1.00 78.00 93 LYS A N 1
ATOM 769 C CA . LYS A 1 93 ? -46.912 -7.973 67.181 1.00 78.00 93 LYS A CA 1
ATOM 770 C C . LYS A 1 93 ? -46.530 -6.596 67.719 1.00 78.00 93 LYS A C 1
ATOM 772 O O . LYS A 1 93 ? -47.406 -5.778 68.002 1.00 78.00 93 LYS A O 1
ATOM 777 N N . GLN A 1 94 ? -45.234 -6.325 67.865 1.00 81.56 94 GLN A N 1
ATOM 778 C CA . GLN A 1 94 ? -44.747 -5.027 68.322 1.00 81.56 94 GLN A CA 1
ATOM 779 C C . GLN A 1 94 ? -45.028 -3.926 67.289 1.00 81.56 94 GLN A C 1
ATOM 781 O O . GLN A 1 94 ? -45.489 -2.848 67.666 1.00 81.56 94 GLN A O 1
ATOM 786 N N . ILE A 1 95 ? -44.846 -4.216 65.996 1.00 79.38 95 ILE A N 1
ATOM 787 C CA . ILE A 1 95 ? -45.220 -3.310 64.899 1.00 79.38 95 ILE A CA 1
ATOM 788 C C . ILE A 1 95 ? -46.736 -3.067 64.882 1.00 79.38 95 ILE A C 1
ATOM 790 O O . ILE A 1 95 ? -47.156 -1.915 64.791 1.00 79.38 95 ILE A O 1
ATOM 794 N N . GLU A 1 96 ? -47.562 -4.109 65.034 1.00 84.12 96 GLU A N 1
ATOM 795 C CA . GLU A 1 96 ? -49.027 -3.968 65.080 1.00 84.12 96 GLU A CA 1
ATOM 796 C C . GLU A 1 96 ? -49.482 -3.073 66.245 1.00 84.12 96 GLU A C 1
ATOM 798 O O . GLU A 1 96 ? -50.333 -2.200 66.072 1.00 84.12 96 GLU A O 1
ATOM 803 N N . SER A 1 97 ? -48.882 -3.248 67.426 1.00 85.62 97 SER A N 1
ATOM 804 C CA . SER A 1 97 ? -49.166 -2.436 68.616 1.00 85.62 97 SER A CA 1
ATOM 805 C C . SER A 1 97 ? -48.839 -0.954 68.408 1.00 85.62 97 SER A C 1
ATOM 807 O O . SER A 1 97 ? -49.621 -0.082 68.792 1.00 85.62 97 SER A O 1
ATOM 809 N N . ILE A 1 98 ? -47.705 -0.656 67.764 1.00 84.75 98 ILE A N 1
ATOM 810 C CA . ILE A 1 98 ? -47.307 0.719 67.431 1.00 84.75 98 ILE A CA 1
ATOM 811 C C . ILE A 1 98 ? -48.283 1.330 66.420 1.00 84.75 98 ILE A C 1
ATOM 813 O O . ILE A 1 98 ? -48.703 2.473 66.594 1.00 84.75 98 ILE A O 1
ATOM 817 N N . LEU A 1 99 ? -48.689 0.563 65.404 1.00 85.50 99 LEU A N 1
ATOM 818 C CA . LEU A 1 99 ? -49.600 1.042 64.366 1.00 85.50 99 LEU A CA 1
ATOM 819 C C . LEU A 1 99 ? -50.994 1.347 64.939 1.00 85.50 99 LEU A C 1
ATOM 821 O O . LEU A 1 99 ? -51.504 2.440 64.712 1.00 85.50 99 LEU A O 1
ATOM 825 N N . LYS A 1 100 ? -51.552 0.454 65.772 1.00 81.38 100 LYS A N 1
ATOM 826 C CA . LYS A 1 100 ? -52.828 0.685 66.483 1.00 81.38 100 LYS A CA 1
ATOM 827 C C . LYS A 1 100 ? -52.791 1.924 67.378 1.00 81.38 100 LYS A C 1
ATOM 829 O O . LYS A 1 100 ? -53.721 2.720 67.360 1.00 81.38 100 LYS A O 1
ATOM 834 N N . LYS A 1 101 ? -51.696 2.137 68.117 1.00 77.00 101 LYS A N 1
ATOM 835 C CA . LYS A 1 101 ? -51.530 3.347 68.943 1.00 77.00 101 LYS A CA 1
ATOM 836 C C . LYS A 1 101 ? -51.464 4.634 68.125 1.00 77.00 101 LYS A C 1
ATOM 838 O O . LYS A 1 101 ? -51.887 5.669 68.620 1.00 77.00 101 LYS A O 1
ATOM 843 N N . SER A 1 102 ? -50.917 4.581 66.911 1.00 68.31 102 SER A N 1
ATOM 844 C CA . SER A 1 102 ? -50.832 5.751 66.030 1.00 68.31 102 SER A CA 1
ATOM 845 C C . SER A 1 102 ? -52.145 6.084 65.322 1.00 68.31 102 SER A C 1
ATOM 847 O O . SER A 1 102 ? -52.330 7.224 64.922 1.00 68.31 102 SER A O 1
ATOM 849 N N . THR A 1 103 ? -53.044 5.109 65.161 1.00 69.75 103 THR A N 1
ATOM 850 C CA . THR A 1 103 ? -54.360 5.314 64.536 1.00 69.75 103 THR A CA 1
ATOM 851 C C . THR A 1 103 ? -55.440 5.750 65.524 1.00 69.75 103 THR A C 1
ATOM 853 O O . THR A 1 103 ? -56.449 6.299 65.098 1.00 69.75 103 THR A O 1
ATOM 856 N N . ASP A 1 104 ? -55.233 5.499 66.819 1.00 60.88 104 ASP A N 1
ATOM 857 C CA . ASP A 1 104 ? -56.136 5.906 67.907 1.00 60.88 104 ASP A CA 1
ATOM 858 C C . ASP A 1 104 ? -55.794 7.293 68.502 1.00 60.88 104 ASP A C 1
ATOM 860 O O . ASP A 1 104 ? -56.388 7.693 69.505 1.00 60.88 104 ASP A O 1
ATOM 864 N N . SER A 1 105 ? -54.849 8.033 67.903 1.00 51.97 105 SER A N 1
ATOM 865 C CA . SER A 1 105 ? -54.477 9.403 68.289 1.00 51.97 105 SER A CA 1
ATOM 866 C C . SER A 1 105 ? -54.681 10.386 67.146 1.00 51.97 105 SER A C 1
ATOM 868 O O . SER A 1 105 ? -54.896 11.571 67.486 1.00 51.97 105 SER A O 1
#

Secondary structure (DSSP, 8-state):
-HHHHHHHHHHHH-EEEEEEEEEEEEETTEEEEEEEEEEEEEEPPPHHHHHHHHHHH-HHHH-S-------------------GGG--HHHHHHHHHHHHHHH--

Organism: Bacillus thuringiensis (NCBI:txid1428)

Sequence (105 aa):
DREVENALFKRATGYTYEEVTVERVENEDDCESVETKRVKRQVPPDSTAIIFWLKNRKPQAWRDRREIDHSGEMKQTVVERKNLSNLSVEELKQIESILKKSTDS

Radius of gyration: 41.71 Å; chains: 1; bounding box: 87×23×108 Å

pLDDT: mean 78.63, std 11.68, range [51.97, 95.5]

Foldseek 3Di:
DVVVLVVLVCQQQWDKDWDWDWDWDDDPPDIDIDRPDIDIDTRHHDPVSNLVNCCVPPVVVRPPDDDPPCPPPPPPPPPPPPPCVPDDPVNVVVVVVVVVVVVVD